Protein AF-A0A958ITU9-F1 (afdb_monomer_lite)

Sequence (178 aa):
MSDPKQWSLTELLRHMVQRTPLQLHQQAWGEFLDRYRALIETAISRRCHAWNSRALNLQRRDVVDDVFSSVMAGLVDGDFSALKSFRGSSEGEFRSWLNVVAKRAAGRFLRGRSFERYIGGDDEGGQSDLPDYLLKDYLSDLDEHTQTELYEHIVEVVRREKGGRRGNAERDLHIFLL

Radius of gyration: 21.05 Å; chains: 1; bounding box: 66×36×52 Å

Foldseek 3Di:
DDDPPQDAPVVLLCQCQDPDPPVSNVVSVVNVCVPCVVLLLVLLLVLLVLVPDPVCVVCVVVLSVVLSVVLVCVCPPPSSVVSVPDDDDDPVSVSVSSSLSSSVSSLVSVVVVVVCVVVVDPPPDDDPPPDPSNVLVVLVSDDPVVNVVVLVVVVVVCCVVPPPPPDCPNVVSVVSND

Structure (mmCIF, N/CA/C/O backbone):
data_AF-A0A958ITU9-F1
#
_entry.id   AF-A0A958ITU9-F1
#
loop_
_atom_site.group_PDB
_atom_site.id
_atom_site.type_symbol
_atom_site.label_atom_id
_atom_site.label_alt_id
_atom_site.label_comp_id
_atom_site.label_asym_id
_atom_site.label_entity_id
_atom_site.label_seq_id
_atom_site.pdbx_PDB_ins_code
_atom_site.Cartn_x
_atom_site.Cartn_y
_atom_site.Cartn_z
_atom_site.occupancy
_atom_site.B_iso_or_equiv
_atom_site.auth_seq_id
_atom_site.auth_comp_id
_atom_site.auth_asym_id
_atom_site.auth_atom_id
_atom_site.pdbx_PDB_model_num
ATOM 1 N N . MET A 1 1 ? -25.991 15.944 12.693 1.00 37.09 1 MET A N 1
ATOM 2 C CA . MET A 1 1 ? -24.997 15.175 11.918 1.00 37.09 1 MET A CA 1
ATOM 3 C C . MET A 1 1 ? -23.934 14.755 12.915 1.00 37.09 1 MET A C 1
ATOM 5 O O . MET A 1 1 ? -23.235 15.631 13.398 1.00 37.09 1 MET A O 1
ATOM 9 N N . SER A 1 2 ? -23.930 13.496 13.363 1.00 37.12 2 SER A N 1
ATOM 10 C CA . SER A 1 2 ? -22.887 13.006 14.278 1.00 37.12 2 SER A CA 1
ATOM 11 C C . SER A 1 2 ? -21.563 12.965 13.532 1.00 37.12 2 SER A C 1
ATOM 13 O O . SER A 1 2 ? -21.522 12.409 12.435 1.00 37.12 2 SER A O 1
ATOM 15 N N . ASP A 1 3 ? -20.514 13.535 14.120 1.00 44.06 3 ASP A N 1
ATOM 16 C CA . ASP A 1 3 ? -19.145 13.340 13.650 1.00 44.06 3 ASP A CA 1
ATOM 17 C C . ASP A 1 3 ? -18.879 11.837 13.463 1.00 44.06 3 ASP A C 1
ATOM 19 O O . ASP A 1 3 ? -19.237 11.045 14.348 1.00 44.06 3 ASP A O 1
ATOM 23 N N . PRO A 1 4 ? -18.309 11.404 12.322 1.00 55.81 4 PRO A N 1
ATOM 24 C CA . PRO A 1 4 ? -17.989 10.001 12.128 1.00 55.81 4 PRO A CA 1
ATOM 25 C C . PRO A 1 4 ? -16.989 9.589 13.208 1.00 55.81 4 PRO A C 1
ATOM 27 O O . PRO A 1 4 ? -15.932 10.195 13.373 1.00 55.81 4 PRO A O 1
ATOM 30 N N . LYS A 1 5 ? -17.369 8.578 13.993 1.00 64.62 5 LYS A N 1
ATOM 31 C CA . LYS A 1 5 ? -16.556 8.009 15.067 1.00 64.62 5 LYS A CA 1
ATOM 32 C C . LYS A 1 5 ? -15.214 7.561 14.482 1.00 64.62 5 LYS A C 1
ATOM 34 O O . LYS A 1 5 ? -15.160 6.523 13.839 1.00 64.62 5 LYS A O 1
ATOM 39 N N . GLN A 1 6 ? -14.160 8.337 14.722 1.00 83.62 6 GLN A N 1
ATOM 40 C CA . GLN A 1 6 ? -12.821 8.036 14.234 1.00 83.62 6 GLN A CA 1
ATOM 41 C C . GLN A 1 6 ? -12.217 6.902 15.081 1.00 83.62 6 GLN A C 1
ATOM 43 O O . GLN A 1 6 ? -11.923 7.101 16.260 1.00 83.62 6 GLN A O 1
ATOM 48 N N . TRP A 1 7 ? -12.072 5.697 14.525 1.00 91.12 7 TRP A N 1
ATOM 49 C CA . TRP A 1 7 ? -11.556 4.537 15.268 1.00 91.12 7 TRP A CA 1
ATOM 50 C C . TRP A 1 7 ? -10.063 4.659 15.590 1.00 91.12 7 TRP A C 1
ATOM 52 O O . TRP A 1 7 ? -9.275 5.196 14.814 1.00 91.12 7 TRP A O 1
ATOM 62 N N . SER A 1 8 ? -9.604 4.131 16.723 1.00 93.81 8 SER A N 1
ATOM 63 C CA . SER A 1 8 ? -8.155 3.947 16.892 1.00 93.81 8 SER A CA 1
ATOM 64 C C . SER A 1 8 ? -7.619 2.986 15.819 1.00 93.81 8 SER A C 1
ATOM 66 O O . SER A 1 8 ? -8.365 2.143 15.321 1.00 93.81 8 SER A O 1
ATOM 68 N N . LEU A 1 9 ? -6.328 3.066 15.471 1.00 92.88 9 LEU A N 1
ATOM 69 C CA . LEU A 1 9 ? -5.720 2.148 14.494 1.00 92.88 9 LEU A CA 1
ATOM 70 C C . LEU A 1 9 ? -6.009 0.679 14.845 1.00 92.88 9 LEU A C 1
ATOM 72 O O . LEU A 1 9 ? -6.397 -0.110 13.989 1.00 92.88 9 LEU A O 1
ATOM 76 N N . THR A 1 10 ? -5.873 0.319 16.121 1.00 92.62 10 THR A N 1
ATOM 77 C CA . THR A 1 10 ? -6.136 -1.039 16.607 1.00 92.62 10 THR A CA 1
ATOM 78 C C . THR A 1 10 ? -7.589 -1.461 16.392 1.00 92.62 10 THR A C 1
ATOM 80 O O . THR A 1 10 ? -7.843 -2.599 16.006 1.00 92.62 10 THR A O 1
ATOM 83 N N . GLU A 1 11 ? -8.553 -0.572 16.641 1.00 93.12 11 GLU A N 1
ATOM 84 C CA . GLU A 1 11 ? -9.974 -0.844 16.391 1.00 93.12 11 GLU A CA 1
ATOM 85 C C . GLU A 1 11 ? -10.267 -0.958 14.896 1.00 93.12 11 GLU A C 1
ATOM 87 O O . GLU A 1 11 ? -10.933 -1.905 14.483 1.00 93.12 11 GLU A O 1
ATOM 92 N N . LEU A 1 12 ? -9.713 -0.051 14.089 1.00 94.19 12 LEU A N 1
ATOM 93 C CA . LEU A 1 12 ? -9.847 -0.060 12.637 1.00 94.19 12 LEU A CA 1
ATOM 94 C C . LEU A 1 12 ? -9.354 -1.389 12.052 1.00 94.19 12 LEU A C 1
ATOM 96 O O . LEU A 1 12 ? -10.119 -2.102 11.404 1.00 94.19 12 LEU A O 1
ATOM 100 N N . LEU A 1 13 ? -8.114 -1.779 12.364 1.00 93.38 13 LEU A N 1
ATOM 101 C CA . LEU A 1 13 ? -7.535 -3.043 11.903 1.00 93.38 13 LEU A CA 1
ATOM 102 C C . LEU A 1 13 ? -8.332 -4.252 12.405 1.00 93.38 13 LEU A C 1
ATOM 104 O O . LEU A 1 13 ? -8.539 -5.210 11.661 1.00 93.38 13 LEU A O 1
ATOM 108 N N . ARG A 1 14 ? -8.837 -4.209 13.644 1.00 92.94 14 ARG A N 1
ATOM 109 C CA . ARG A 1 14 ? -9.693 -5.270 14.186 1.00 92.94 14 ARG A CA 1
ATOM 110 C C . ARG A 1 14 ? -10.974 -5.430 13.366 1.00 92.94 14 ARG A C 1
ATOM 112 O O . ARG A 1 14 ? -11.317 -6.556 13.015 1.00 92.94 14 ARG A O 1
ATOM 119 N N . HIS A 1 15 ? -11.662 -4.334 13.050 1.00 93.81 15 HIS A N 1
ATOM 120 C CA . HIS A 1 15 ? -12.903 -4.358 12.272 1.00 93.81 15 HIS A CA 1
ATOM 121 C C . HIS A 1 15 ? -12.684 -4.769 10.808 1.00 93.81 15 HIS A C 1
ATOM 123 O O . HIS A 1 15 ? -13.543 -5.435 10.227 1.00 93.81 15 HIS A O 1
ATOM 129 N N . MET A 1 16 ? -11.520 -4.453 10.235 1.00 93.00 16 MET A N 1
ATOM 130 C CA . MET A 1 16 ? -11.139 -4.907 8.894 1.00 93.00 16 MET A CA 1
ATOM 131 C C . MET A 1 16 ? -10.845 -6.410 8.838 1.00 93.00 16 MET A C 1
ATOM 133 O O . MET A 1 16 ? -11.177 -7.053 7.853 1.00 93.00 16 MET A O 1
ATOM 137 N N . VAL A 1 17 ? -10.214 -6.977 9.868 1.00 91.69 17 VAL A N 1
ATOM 138 C CA . VAL A 1 17 ? -9.626 -8.326 9.791 1.00 91.69 17 VAL A CA 1
ATOM 139 C C . VAL A 1 17 ? -10.484 -9.406 10.458 1.00 91.69 17 VAL A C 1
ATOM 141 O O . VAL A 1 17 ? -10.440 -10.572 10.067 1.00 91.69 17 VAL A O 1
ATOM 144 N N . GLN A 1 18 ? -11.238 -9.064 11.502 1.00 89.69 18 GLN A N 1
ATOM 145 C CA . GLN A 1 18 ? -12.056 -10.036 12.228 1.00 89.69 18 GLN A CA 1
ATOM 146 C C . GLN A 1 18 ? -13.422 -10.233 11.570 1.00 89.69 18 GLN A C 1
ATOM 148 O O . GLN A 1 18 ? -13.948 -9.347 10.897 1.00 89.69 18 GLN A O 1
ATOM 153 N N . ARG A 1 19 ? -14.045 -11.387 11.848 1.00 81.19 19 ARG A N 1
ATOM 154 C CA . ARG A 1 19 ? -15.449 -11.650 11.511 1.00 81.19 19 ARG A CA 1
ATOM 155 C C . ARG A 1 19 ? -16.351 -10.679 12.275 1.00 81.19 19 ARG A C 1
ATOM 157 O O . ARG A 1 19 ? -16.740 -10.937 13.410 1.00 81.19 19 ARG A O 1
ATOM 164 N N . THR A 1 20 ? -16.657 -9.555 11.646 1.00 85.19 20 THR A N 1
ATOM 165 C CA . THR A 1 20 ? -17.574 -8.530 12.142 1.00 85.19 20 THR A CA 1
ATOM 166 C C . THR A 1 20 ? -18.821 -8.473 11.257 1.00 85.19 20 THR A C 1
ATOM 168 O O . THR A 1 20 ? -18.799 -8.979 10.131 1.00 85.19 20 THR A O 1
ATOM 171 N N . PRO A 1 21 ? -19.941 -7.905 11.743 1.00 90.69 21 PRO A N 1
ATOM 172 C CA . PRO A 1 21 ? -21.104 -7.644 10.902 1.00 90.69 21 PRO A CA 1
ATOM 173 C C . PRO A 1 21 ? -20.709 -6.874 9.636 1.00 90.69 21 PRO A C 1
ATOM 175 O O . PRO A 1 21 ? -19.921 -5.932 9.710 1.00 90.69 21 PRO A O 1
ATOM 178 N N . LEU A 1 22 ? -21.292 -7.234 8.488 1.00 87.88 22 LEU A N 1
ATOM 179 C CA . LEU A 1 22 ? -20.919 -6.681 7.178 1.00 87.88 22 LEU A CA 1
ATOM 180 C C . LEU A 1 22 ? -20.914 -5.142 7.145 1.00 87.88 22 LEU A C 1
ATOM 182 O O . LEU A 1 22 ? -20.028 -4.545 6.545 1.00 87.88 22 LEU A O 1
ATOM 186 N N . GLN A 1 23 ? -21.865 -4.502 7.828 1.00 88.69 23 GLN A N 1
ATOM 187 C CA . GLN A 1 23 ? -21.941 -3.041 7.924 1.00 88.69 23 GLN A CA 1
ATOM 188 C C . GLN A 1 23 ? -20.714 -2.429 8.612 1.00 88.69 23 GLN A C 1
ATOM 190 O O . GLN A 1 23 ? -20.170 -1.446 8.120 1.00 88.69 23 GLN A O 1
ATOM 195 N N . LEU A 1 24 ? -20.247 -3.023 9.715 1.00 88.88 24 LEU A N 1
ATOM 196 C CA . LEU A 1 24 ? -19.050 -2.558 10.424 1.00 88.88 24 LEU A CA 1
ATOM 197 C C . LEU A 1 24 ? -17.793 -2.790 9.590 1.00 88.88 24 LEU A C 1
ATOM 199 O O . LEU A 1 24 ? -16.923 -1.928 9.540 1.00 88.88 24 LEU A O 1
ATOM 203 N N . HIS A 1 25 ? -17.724 -3.922 8.893 1.00 90.00 25 HIS A N 1
ATOM 204 C CA . HIS A 1 25 ? -16.623 -4.213 7.985 1.00 90.00 25 HIS 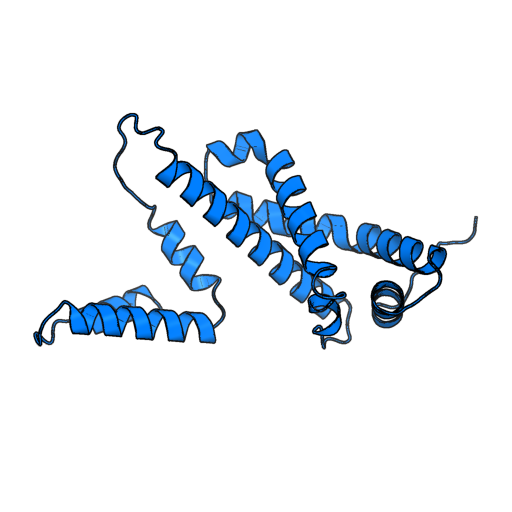A CA 1
ATOM 205 C C . HIS A 1 25 ? -16.548 -3.190 6.838 1.00 90.00 25 HIS A C 1
ATOM 207 O O . HIS A 1 25 ? -15.481 -2.653 6.555 1.00 90.00 25 HIS A O 1
ATOM 213 N N . GLN A 1 26 ? -17.682 -2.852 6.216 1.00 90.62 26 GLN A N 1
ATOM 214 C CA . GLN A 1 26 ? -17.749 -1.825 5.170 1.00 90.62 26 GLN A CA 1
ATOM 215 C C . GLN A 1 26 ? -17.369 -0.436 5.692 1.00 90.62 26 GLN A C 1
ATOM 217 O O . GLN A 1 26 ? -16.619 0.276 5.029 1.00 90.62 26 GLN A O 1
ATOM 222 N N . GLN A 1 27 ? -17.838 -0.066 6.887 1.00 93.25 27 GLN A N 1
ATOM 223 C CA . GLN A 1 27 ? -17.444 1.185 7.541 1.00 93.25 27 GLN A CA 1
ATOM 224 C C . GLN A 1 27 ? -15.933 1.232 7.807 1.00 93.25 27 GLN A C 1
ATOM 226 O O . GLN A 1 27 ? -15.313 2.258 7.547 1.00 93.25 27 GLN A O 1
ATOM 231 N N . ALA A 1 28 ? -15.330 0.110 8.217 1.00 94.12 28 ALA A N 1
ATOM 232 C CA . ALA A 1 28 ? -13.885 -0.008 8.419 1.00 94.12 28 ALA A CA 1
ATOM 233 C C . ALA A 1 28 ? -13.089 0.268 7.158 1.00 94.12 28 ALA A C 1
ATOM 235 O O . ALA A 1 28 ? -12.146 1.053 7.167 1.00 94.12 28 ALA A O 1
ATOM 236 N N . TRP A 1 29 ? -13.479 -0.367 6.058 1.00 94.81 29 TRP A N 1
ATOM 237 C CA . TRP A 1 29 ? -12.812 -0.154 4.784 1.00 94.81 29 TRP A CA 1
ATOM 238 C C . TRP A 1 29 ? -13.038 1.257 4.244 1.00 94.81 29 TRP A C 1
ATOM 240 O O . TRP A 1 29 ? -12.111 1.825 3.673 1.00 94.81 29 TRP A O 1
ATOM 250 N N . GLY A 1 30 ? -14.218 1.842 4.469 1.00 94.81 30 GLY A N 1
ATOM 251 C CA . GLY A 1 30 ? -14.485 3.247 4.158 1.00 94.81 30 GLY A CA 1
ATOM 252 C C . GLY A 1 30 ? -13.527 4.179 4.897 1.00 94.81 30 GLY A C 1
ATOM 253 O O . GLY A 1 30 ? -12.796 4.938 4.271 1.00 94.81 30 GLY A O 1
ATOM 254 N N . GLU A 1 31 ? -13.434 4.034 6.217 1.00 95.19 31 GLU A N 1
ATOM 255 C CA . GLU A 1 31 ? -12.541 4.845 7.042 1.00 95.19 31 GLU A CA 1
ATOM 256 C C . GLU A 1 31 ? -11.055 4.622 6.711 1.00 95.19 31 GLU A C 1
ATOM 258 O O . GLU A 1 31 ? -10.271 5.572 6.669 1.00 95.19 31 GLU A O 1
ATOM 263 N N . PHE A 1 32 ? -10.648 3.383 6.428 1.00 95.94 32 PHE A N 1
ATOM 264 C CA . PHE A 1 32 ? -9.300 3.080 5.948 1.00 95.94 32 PHE A CA 1
ATOM 265 C C . PHE A 1 32 ? -8.991 3.826 4.642 1.00 95.94 32 PHE A C 1
ATOM 267 O O . PHE A 1 32 ? -7.935 4.454 4.516 1.00 95.94 32 PHE A O 1
ATOM 274 N N . LEU A 1 33 ? -9.906 3.783 3.672 1.00 96.38 33 LEU A N 1
ATOM 275 C CA . LEU A 1 33 ? -9.733 4.477 2.400 1.00 96.38 33 LEU A CA 1
ATOM 276 C C . LEU A 1 33 ? -9.677 5.993 2.605 1.00 96.38 33 LEU A C 1
ATOM 278 O O . LEU A 1 33 ? -8.775 6.628 2.063 1.00 96.38 33 LEU A O 1
ATOM 282 N N . ASP A 1 34 ? -10.543 6.559 3.441 1.00 94.81 34 ASP A N 1
ATOM 283 C CA . ASP A 1 34 ? -10.534 7.992 3.752 1.00 94.81 34 ASP A CA 1
ATOM 284 C C . ASP A 1 34 ? -9.200 8.438 4.376 1.00 94.81 34 ASP A C 1
ATOM 286 O O . ASP A 1 34 ? -8.666 9.498 4.042 1.00 94.81 34 ASP A O 1
ATOM 290 N N . ARG A 1 35 ? -8.606 7.608 5.245 1.00 94.75 35 ARG A N 1
ATOM 291 C CA . ARG A 1 35 ? -7.336 7.918 5.924 1.00 94.75 35 ARG A CA 1
ATOM 292 C C . ARG A 1 35 ? -6.098 7.738 5.057 1.00 94.75 35 ARG A C 1
ATOM 294 O O . ARG A 1 35 ? -5.138 8.506 5.192 1.00 94.75 35 ARG A O 1
ATOM 301 N N . TYR A 1 36 ? -6.064 6.688 4.238 1.00 96.25 36 TYR A N 1
ATOM 302 C CA . TYR A 1 36 ? -4.814 6.211 3.643 1.00 96.25 36 TYR A CA 1
ATOM 303 C C . TYR A 1 36 ? -4.804 6.165 2.119 1.00 96.25 36 TYR A C 1
ATOM 305 O O . TYR A 1 36 ? -3.724 5.988 1.555 1.00 96.25 36 TYR A O 1
ATOM 313 N N . ARG A 1 37 ? -5.930 6.395 1.429 1.00 96.44 37 ARG A N 1
ATOM 314 C CA . ARG A 1 37 ? -5.962 6.429 -0.044 1.00 96.44 37 ARG A CA 1
ATOM 315 C C . ARG A 1 37 ? -4.904 7.368 -0.613 1.00 96.44 37 ARG A C 1
ATOM 317 O O . ARG A 1 37 ? -4.033 6.929 -1.358 1.00 96.44 37 ARG A O 1
ATOM 324 N N . ALA A 1 38 ? -4.924 8.632 -0.190 1.00 94.69 38 ALA A N 1
ATOM 325 C CA . ALA A 1 38 ? -3.993 9.641 -0.688 1.00 94.69 38 ALA A CA 1
ATOM 326 C C . ALA A 1 38 ? -2.525 9.283 -0.388 1.00 94.69 38 ALA A C 1
ATOM 328 O O . ALA A 1 38 ? -1.636 9.582 -1.185 1.00 94.69 38 ALA A O 1
ATOM 329 N N . LEU A 1 39 ? -2.257 8.613 0.742 1.00 92.12 39 LEU A N 1
ATOM 330 C CA . LEU A 1 39 ? -0.920 8.127 1.093 1.00 92.12 39 LEU A CA 1
ATOM 331 C C . LEU A 1 39 ? -0.450 7.042 0.114 1.00 92.12 39 LEU A C 1
ATOM 333 O O . LEU A 1 39 ? 0.669 7.135 -0.391 1.00 92.12 39 LEU A O 1
ATOM 337 N N . ILE A 1 40 ? -1.296 6.044 -0.154 1.00 95.31 40 ILE A N 1
ATOM 338 C CA . ILE A 1 40 ? -1.000 4.944 -1.079 1.00 95.31 40 ILE A CA 1
ATOM 339 C C . ILE A 1 40 ? -0.799 5.498 -2.495 1.00 95.31 40 ILE A C 1
ATOM 341 O O . ILE A 1 40 ? 0.241 5.254 -3.103 1.00 95.31 40 ILE A O 1
ATOM 345 N N . GLU A 1 41 ? -1.738 6.305 -2.996 1.00 94.25 41 GLU A N 1
ATOM 346 C CA . GLU A 1 41 ? -1.669 6.914 -4.332 1.00 94.25 41 GLU A CA 1
ATOM 347 C C . GLU A 1 41 ? -0.415 7.784 -4.495 1.00 94.25 41 GLU A C 1
ATOM 349 O O . GLU A 1 41 ? 0.273 7.712 -5.518 1.00 94.25 41 GLU A O 1
ATOM 354 N N . THR A 1 42 ? -0.053 8.558 -3.466 1.00 90.38 42 THR A N 1
ATOM 355 C CA . THR A 1 42 ? 1.176 9.366 -3.468 1.00 90.38 42 THR A CA 1
ATOM 356 C C . THR A 1 42 ? 2.427 8.488 -3.473 1.00 90.3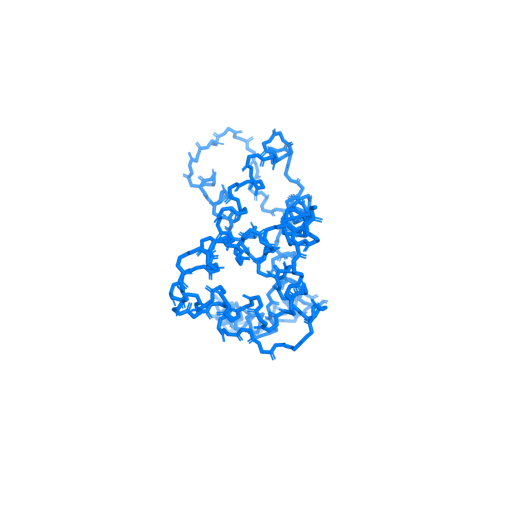8 42 THR A C 1
ATOM 358 O O . THR A 1 42 ? 3.380 8.788 -4.194 1.00 90.38 42 THR A O 1
ATOM 361 N N . ALA A 1 43 ? 2.454 7.4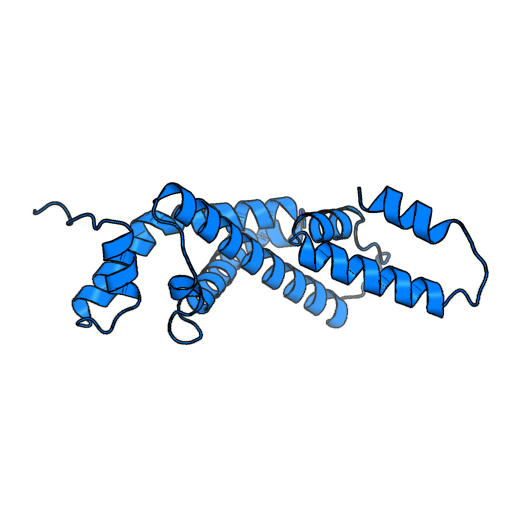10 -2.686 1.00 86.31 43 ALA A N 1
ATOM 362 C CA . ALA A 1 43 ? 3.580 6.479 -2.643 1.00 86.31 43 ALA A CA 1
ATOM 363 C C . ALA A 1 43 ? 3.808 5.802 -4.003 1.00 86.31 43 ALA A C 1
ATOM 365 O O . ALA A 1 43 ? 4.939 5.782 -4.496 1.00 86.31 43 ALA A O 1
ATOM 366 N N . ILE A 1 44 ? 2.729 5.329 -4.634 1.00 88.81 44 ILE A N 1
ATOM 367 C CA . ILE A 1 44 ? 2.752 4.744 -5.979 1.00 88.81 44 ILE A CA 1
ATOM 368 C C . ILE A 1 44 ? 3.229 5.788 -6.990 1.00 88.81 44 ILE A C 1
ATOM 370 O O . ILE A 1 44 ? 4.206 5.555 -7.697 1.00 88.81 44 ILE A O 1
ATOM 374 N N . SER A 1 45 ? 2.606 6.970 -7.004 1.00 86.62 45 SER A N 1
ATOM 375 C CA . SER A 1 45 ? 2.937 8.050 -7.941 1.00 86.62 45 SER A CA 1
ATOM 376 C C . SER A 1 45 ? 4.405 8.462 -7.856 1.00 86.62 45 SER A C 1
ATOM 378 O O . SER A 1 45 ? 5.060 8.634 -8.884 1.00 86.62 45 SER A O 1
ATOM 380 N N . ARG A 1 46 ? 4.951 8.582 -6.638 1.00 82.00 46 ARG A N 1
ATOM 381 C CA . ARG A 1 46 ? 6.375 8.874 -6.422 1.00 82.00 46 ARG A CA 1
ATOM 382 C C . ARG A 1 46 ? 7.267 7.764 -6.970 1.00 82.00 46 ARG A C 1
ATOM 384 O O . ARG A 1 46 ? 8.276 8.075 -7.598 1.00 82.00 46 ARG A O 1
ATOM 391 N N . ARG A 1 47 ? 6.905 6.489 -6.781 1.00 77.75 47 ARG A N 1
ATOM 392 C CA . ARG A 1 47 ? 7.696 5.372 -7.320 1.00 77.75 47 ARG A CA 1
ATOM 393 C C . ARG A 1 47 ? 7.642 5.322 -8.847 1.00 77.75 47 ARG A C 1
ATOM 395 O O . ARG A 1 47 ? 8.684 5.169 -9.474 1.00 77.75 47 ARG A O 1
ATOM 402 N N . CYS A 1 48 ? 6.471 5.534 -9.444 1.00 74.56 48 CYS A N 1
ATOM 403 C CA . CYS A 1 48 ? 6.321 5.639 -10.896 1.00 74.56 48 CYS A CA 1
ATOM 404 C C . CYS A 1 48 ? 7.129 6.809 -11.476 1.00 74.56 48 CYS A C 1
ATOM 406 O O . CYS A 1 48 ? 7.730 6.663 -12.537 1.00 74.56 48 CYS A O 1
ATOM 408 N N . HIS A 1 49 ? 7.179 7.948 -10.776 1.00 69.81 49 HIS A N 1
ATOM 409 C CA . HIS A 1 49 ? 7.998 9.092 -11.179 1.00 69.81 49 HIS A CA 1
ATOM 410 C C . HIS A 1 49 ? 9.498 8.770 -11.143 1.00 69.81 49 HIS A C 1
ATOM 412 O O . HIS A 1 49 ? 10.215 9.110 -12.080 1.00 69.81 49 HIS A O 1
ATOM 418 N N . ALA A 1 50 ? 9.973 8.097 -10.090 1.00 67.31 50 ALA A N 1
ATOM 419 C CA . ALA A 1 50 ? 11.376 7.690 -9.972 1.00 67.31 50 ALA A CA 1
ATOM 420 C C . ALA A 1 50 ? 11.821 6.763 -11.119 1.00 67.31 50 ALA A C 1
ATOM 422 O O . ALA A 1 50 ? 12.949 6.859 -11.582 1.00 67.31 50 ALA A O 1
ATOM 423 N N . TRP A 1 51 ? 10.912 5.937 -11.648 1.00 64.94 51 TRP A N 1
ATOM 424 C CA . TRP A 1 51 ? 11.187 5.027 -12.767 1.00 64.94 51 TRP A CA 1
ATOM 425 C C . TRP A 1 51 ? 11.422 5.736 -14.121 1.00 64.94 51 TRP A C 1
ATOM 427 O O . TRP A 1 51 ? 11.770 5.083 -15.099 1.00 64.94 51 TRP A O 1
ATOM 437 N N . ASN A 1 52 ? 11.202 7.057 -14.199 1.00 56.06 52 ASN A N 1
ATOM 438 C CA . ASN A 1 52 ? 11.569 7.960 -15.301 1.00 56.06 52 ASN A CA 1
ATOM 439 C C . ASN A 1 52 ? 11.330 7.445 -16.742 1.00 56.06 52 ASN A C 1
ATOM 441 O O . ASN A 1 52 ? 12.084 7.763 -17.661 1.00 56.06 52 ASN A O 1
ATOM 445 N N . SER A 1 53 ? 10.262 6.673 -16.985 1.00 57.22 53 SER A N 1
ATOM 446 C CA . SER A 1 53 ? 9.904 6.274 -18.351 1.00 57.22 53 SER A CA 1
ATOM 447 C C . SER A 1 53 ? 8.923 7.276 -18.961 1.00 57.22 53 SER A C 1
ATOM 449 O O . SER A 1 53 ? 7.850 7.546 -18.412 1.00 57.22 53 SER A O 1
ATOM 451 N N . ARG A 1 54 ? 9.265 7.806 -20.140 1.00 51.91 54 ARG A N 1
ATOM 452 C CA . ARG A 1 54 ? 8.429 8.760 -20.886 1.00 51.91 54 ARG A CA 1
ATOM 453 C C . ARG A 1 54 ? 7.030 8.201 -21.195 1.00 51.91 54 ARG A C 1
ATOM 455 O O . ARG A 1 54 ? 6.060 8.950 -21.157 1.00 51.91 54 ARG A O 1
ATOM 462 N N . ALA A 1 55 ? 6.920 6.889 -21.411 1.00 53.44 55 ALA A N 1
ATOM 463 C CA . ALA A 1 55 ? 5.659 6.190 -21.668 1.00 53.44 55 ALA A CA 1
ATOM 464 C C . ALA A 1 55 ? 4.733 6.125 -20.434 1.00 53.44 55 ALA A C 1
ATOM 466 O O . ALA A 1 55 ? 3.524 6.301 -20.560 1.00 53.44 55 ALA A O 1
ATOM 467 N N . LEU A 1 56 ? 5.284 5.943 -19.227 1.00 58.62 56 LEU A N 1
ATOM 468 C CA . LEU A 1 56 ? 4.499 5.915 -17.979 1.00 58.62 56 LEU A CA 1
ATOM 469 C C . LEU A 1 56 ? 3.906 7.282 -17.620 1.00 58.62 56 LEU A C 1
ATOM 471 O O . LEU A 1 56 ? 2.920 7.349 -16.893 1.00 58.62 56 LEU A O 1
ATOM 475 N N . ASN A 1 57 ? 4.477 8.373 -18.131 1.00 59.66 57 ASN A N 1
ATOM 476 C CA . ASN A 1 57 ? 3.964 9.714 -17.863 1.00 59.66 57 ASN A CA 1
ATOM 477 C C . ASN A 1 57 ? 2.623 9.995 -18.554 1.00 59.66 57 ASN A C 1
ATOM 479 O O . ASN A 1 57 ? 1.830 10.755 -18.008 1.00 59.66 57 ASN A O 1
ATOM 483 N N . LEU A 1 58 ? 2.353 9.362 -19.700 1.00 58.97 58 LEU A N 1
ATOM 484 C CA . LEU A 1 58 ? 1.111 9.539 -20.467 1.00 58.97 58 LEU A CA 1
ATOM 485 C C . LEU A 1 58 ? -0.067 8.744 -19.883 1.00 58.97 58 LEU A C 1
ATOM 487 O O . LEU A 1 58 ? -1.198 9.207 -19.944 1.00 58.97 58 LEU A O 1
ATOM 491 N N . GLN A 1 59 ? 0.202 7.586 -19.271 1.00 67.75 59 GLN A N 1
ATOM 492 C CA . GLN A 1 59 ? -0.805 6.699 -18.659 1.00 67.75 59 GLN A CA 1
ATOM 493 C C . GLN A 1 59 ? -0.722 6.684 -17.127 1.00 67.75 59 GLN A C 1
ATOM 495 O O . GLN A 1 59 ? -1.076 5.704 -16.475 1.00 67.75 59 GLN A O 1
ATOM 500 N N . ARG A 1 60 ? -0.185 7.751 -16.525 1.00 71.38 60 ARG A N 1
ATOM 501 C CA . ARG A 1 60 ? 0.194 7.742 -15.105 1.00 71.38 60 ARG A CA 1
ATOM 502 C C . ARG A 1 60 ? -0.991 7.461 -14.183 1.00 71.38 60 ARG A C 1
ATOM 504 O O . ARG A 1 60 ? -0.823 6.754 -13.199 1.00 71.38 60 ARG A O 1
ATOM 511 N N . ARG A 1 61 ? -2.163 8.019 -14.492 1.00 82.50 61 ARG A N 1
ATOM 512 C CA . ARG A 1 61 ? -3.368 7.838 -13.677 1.00 82.50 61 ARG A CA 1
ATOM 513 C C . ARG A 1 61 ? -3.842 6.387 -13.701 1.00 82.50 61 ARG A C 1
ATOM 515 O O . ARG A 1 61 ? -3.984 5.803 -12.638 1.00 82.50 61 ARG A O 1
ATOM 522 N N . ASP A 1 62 ? -3.962 5.809 -14.891 1.00 84.81 62 ASP A N 1
ATOM 523 C CA . ASP A 1 62 ? -4.401 4.421 -15.068 1.00 84.81 62 ASP A CA 1
ATOM 524 C C . ASP A 1 62 ? -3.445 3.453 -14.355 1.00 84.81 62 ASP A C 1
ATOM 526 O O . ASP A 1 62 ? -3.871 2.580 -13.611 1.00 84.81 62 ASP A O 1
ATOM 530 N N . VAL A 1 63 ? -2.131 3.689 -14.467 1.00 85.00 63 VAL A N 1
ATOM 531 C CA . VAL A 1 63 ? -1.113 2.914 -13.735 1.00 85.00 63 VAL A CA 1
ATOM 532 C C . VAL A 1 63 ? -1.282 3.026 -12.224 1.00 85.00 63 VAL A C 1
ATOM 534 O O . VAL A 1 63 ? -1.130 2.034 -11.514 1.00 85.00 63 VAL A O 1
ATOM 537 N N . VAL A 1 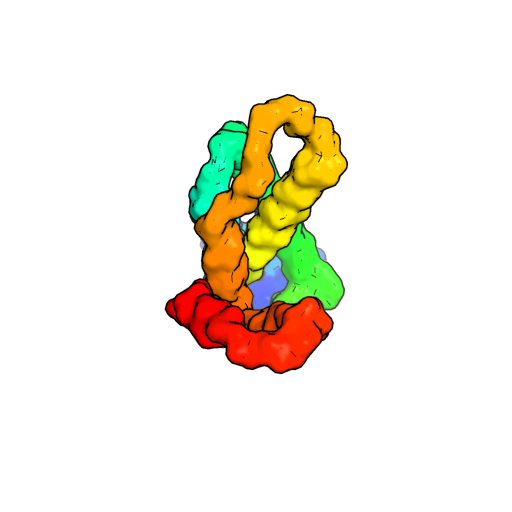64 ? -1.536 4.229 -11.708 1.00 88.44 64 VAL A N 1
ATOM 538 C CA . VAL A 1 64 ? -1.723 4.428 -10.267 1.00 88.44 64 VAL A CA 1
ATOM 539 C C . VAL A 1 64 ? -2.970 3.689 -9.789 1.00 88.44 64 VAL A C 1
ATOM 541 O O . VAL A 1 64 ? -2.888 3.019 -8.762 1.00 88.44 64 VAL A O 1
ATOM 544 N N . ASP A 1 65 ? -4.068 3.748 -10.539 1.00 90.75 65 ASP A N 1
ATOM 545 C CA . ASP A 1 65 ? -5.324 3.068 -10.210 1.00 90.75 65 ASP A CA 1
ATOM 546 C C . ASP A 1 65 ? -5.180 1.530 -10.270 1.00 90.75 65 ASP A C 1
ATOM 548 O O . ASP A 1 65 ? -5.639 0.824 -9.362 1.00 90.75 65 ASP A O 1
ATOM 552 N N . ASP A 1 66 ? -4.459 1.001 -11.264 1.00 90.00 66 ASP A N 1
ATOM 553 C CA . ASP A 1 66 ? -4.153 -0.432 -11.392 1.00 90.00 66 ASP A CA 1
ATOM 554 C C . ASP A 1 66 ? -3.289 -0.932 -10.225 1.00 90.00 66 ASP A C 1
ATOM 556 O O . ASP A 1 66 ? -3.585 -1.944 -9.578 1.00 90.00 66 ASP A O 1
ATOM 560 N N . VAL A 1 67 ? -2.219 -0.198 -9.905 1.00 91.25 67 VAL A N 1
ATOM 561 C CA . VAL A 1 67 ? -1.340 -0.543 -8.783 1.00 91.25 67 VAL A CA 1
ATOM 562 C C . VAL A 1 67 ? -2.079 -0.398 -7.458 1.00 91.25 67 VAL A C 1
ATOM 564 O O . VAL A 1 67 ? -1.916 -1.250 -6.587 1.00 91.25 67 VAL A O 1
ATOM 567 N N . PHE A 1 68 ? -2.906 0.636 -7.289 1.00 95.25 68 PHE A N 1
ATOM 568 C CA . PHE A 1 68 ? -3.733 0.810 -6.097 1.00 95.25 68 PHE A CA 1
ATOM 569 C C . PHE A 1 68 ? -4.647 -0.402 -5.902 1.00 95.25 68 PHE A C 1
ATOM 571 O O . PHE A 1 68 ? -4.695 -0.970 -4.813 1.00 95.25 68 PHE A O 1
ATOM 578 N N . SER A 1 69 ? -5.295 -0.861 -6.973 1.00 94.25 69 SER A N 1
ATOM 579 C CA . SER A 1 69 ? -6.120 -2.071 -6.955 1.00 94.25 69 SER A CA 1
ATOM 580 C C . SER A 1 69 ? -5.307 -3.309 -6.558 1.00 94.25 69 SER A C 1
ATOM 582 O O . SER A 1 69 ? -5.758 -4.102 -5.733 1.00 94.25 69 SER A O 1
ATOM 584 N N . SER A 1 70 ? -4.070 -3.439 -7.052 1.00 92.69 70 SER A N 1
ATOM 585 C CA . SER A 1 70 ? -3.146 -4.513 -6.654 1.00 92.69 70 SER A CA 1
ATOM 586 C C . SER A 1 70 ? -2.727 -4.434 -5.178 1.00 92.69 70 SER A C 1
ATOM 588 O O . SER A 1 70 ? -2.634 -5.463 -4.506 1.00 92.69 70 SER A O 1
ATOM 590 N N . VAL A 1 71 ? -2.514 -3.227 -4.640 1.00 95.00 71 VAL A N 1
ATOM 591 C CA . VAL A 1 71 ? -2.255 -3.012 -3.207 1.00 95.00 71 VAL A CA 1
ATOM 592 C C . VAL A 1 71 ? -3.452 -3.472 -2.384 1.00 95.00 71 VAL A C 1
ATOM 594 O O . VAL A 1 71 ? -3.277 -4.252 -1.452 1.00 95.00 71 VAL A O 1
ATOM 597 N N . MET A 1 72 ? -4.661 -3.038 -2.747 1.00 96.31 72 MET A N 1
ATOM 598 C CA . MET A 1 72 ? -5.887 -3.425 -2.046 1.00 96.31 72 MET A CA 1
ATOM 599 C C . MET A 1 72 ? -6.102 -4.939 -2.085 1.00 96.31 72 MET A C 1
ATOM 601 O O . MET A 1 72 ? -6.366 -5.536 -1.045 1.00 96.31 72 MET A O 1
ATOM 605 N N . ALA A 1 73 ? -5.910 -5.566 -3.250 1.00 93.12 73 ALA A N 1
ATOM 606 C CA . ALA A 1 73 ? -5.965 -7.017 -3.397 1.00 93.12 73 ALA A CA 1
ATOM 607 C C . ALA A 1 73 ? -4.953 -7.715 -2.472 1.00 93.12 73 ALA A C 1
ATOM 609 O O . ALA A 1 73 ? -5.320 -8.626 -1.739 1.00 93.12 73 ALA A O 1
ATOM 610 N N . GLY A 1 74 ? -3.706 -7.237 -2.423 1.00 92.69 74 GLY A N 1
ATOM 611 C CA . GLY A 1 74 ? -2.678 -7.788 -1.537 1.00 92.69 74 GLY A CA 1
ATOM 612 C C . GLY A 1 74 ? -2.966 -7.616 -0.040 1.00 92.69 74 GLY A C 1
ATOM 613 O O . GLY A 1 74 ? -2.499 -8.418 0.763 1.00 92.69 74 GLY A O 1
ATOM 614 N N . LEU A 1 75 ? -3.740 -6.599 0.357 1.00 93.62 75 LEU A N 1
ATOM 615 C CA . LEU A 1 75 ? -4.147 -6.414 1.755 1.00 93.62 75 LEU A CA 1
ATOM 616 C C . LEU A 1 75 ? -5.245 -7.392 2.186 1.00 93.62 75 LEU A C 1
ATOM 618 O O . LEU A 1 75 ? -5.308 -7.734 3.368 1.00 93.62 75 LEU A O 1
ATOM 622 N N . VAL A 1 76 ? -6.102 -7.825 1.257 1.00 93.00 76 VAL A N 1
ATOM 623 C CA . VAL A 1 76 ? -7.192 -8.777 1.535 1.00 93.00 76 VAL A CA 1
ATOM 624 C C . VAL A 1 76 ? -6.802 -10.232 1.276 1.00 93.00 76 VAL A C 1
ATOM 626 O O . VAL A 1 76 ? -7.426 -11.139 1.827 1.00 93.00 76 VAL A O 1
ATOM 629 N N . ASP A 1 77 ? -5.757 -10.457 0.481 1.00 91.38 77 ASP A N 1
ATOM 630 C CA . ASP A 1 77 ? -5.292 -11.787 0.104 1.00 91.38 77 ASP A CA 1
ATOM 631 C C . ASP A 1 77 ? -4.863 -12.648 1.308 1.00 91.38 77 ASP A C 1
ATOM 633 O O . ASP A 1 77 ? -4.388 -12.163 2.347 1.00 91.38 77 ASP A O 1
ATOM 637 N N . GLY A 1 78 ? -5.057 -13.961 1.172 1.00 88.19 78 GLY A N 1
ATOM 638 C CA . GLY A 1 78 ? -4.729 -14.933 2.214 1.00 88.19 78 GLY A CA 1
ATOM 639 C C . GLY A 1 78 ? -5.434 -14.666 3.550 1.00 88.19 78 GLY A C 1
ATOM 640 O O . GLY A 1 78 ? -4.796 -14.757 4.597 1.00 88.19 78 GLY A O 1
ATOM 641 N N . ASP A 1 79 ? -6.720 -14.295 3.525 1.00 89.31 79 ASP A N 1
ATOM 642 C CA . ASP A 1 79 ? -7.501 -13.933 4.720 1.00 89.31 79 ASP A CA 1
ATOM 643 C C . ASP A 1 79 ? -6.828 -12.799 5.518 1.00 89.31 79 ASP A C 1
ATOM 645 O O . ASP A 1 79 ? -6.524 -12.926 6.709 1.00 89.31 79 ASP A O 1
ATOM 649 N N . PHE A 1 80 ? -6.551 -11.686 4.832 1.00 92.50 80 PHE A N 1
ATOM 650 C CA . PHE A 1 80 ? -5.916 -10.488 5.395 1.00 92.50 80 PHE A CA 1
ATOM 651 C C . PHE A 1 80 ? -4.535 -10.752 6.023 1.00 92.50 80 PHE A C 1
ATOM 653 O O . PHE A 1 80 ? -4.154 -10.112 7.009 1.00 92.50 80 PHE A O 1
ATOM 660 N N . SER A 1 81 ? -3.780 -11.711 5.480 1.00 90.44 81 SER A N 1
ATOM 661 C CA . SER A 1 81 ? -2.486 -12.161 6.022 1.00 90.44 81 SER A CA 1
ATOM 662 C C . SER A 1 81 ? -1.493 -11.012 6.234 1.00 90.44 81 SER A C 1
ATOM 664 O O . SER A 1 81 ? -0.883 -10.904 7.302 1.00 90.44 81 SER A O 1
ATOM 666 N N . ALA A 1 82 ? -1.390 -10.100 5.263 1.00 89.56 82 ALA A N 1
ATOM 667 C CA . ALA A 1 82 ? -0.517 -8.934 5.339 1.00 89.56 82 ALA A CA 1
ATOM 668 C C . ALA A 1 82 ? -0.908 -8.005 6.498 1.00 89.56 82 ALA A C 1
ATOM 670 O O . ALA A 1 82 ? -0.052 -7.643 7.304 1.00 89.56 82 ALA A O 1
ATOM 671 N N . LEU A 1 83 ? -2.196 -7.683 6.649 1.00 92.31 83 LEU A N 1
ATOM 672 C CA . LEU A 1 83 ? -2.687 -6.856 7.758 1.00 92.31 83 LEU A CA 1
ATOM 673 C C . LEU A 1 83 ? -2.478 -7.546 9.115 1.00 92.31 83 LEU A C 1
ATOM 675 O O . LEU A 1 83 ? -2.039 -6.909 10.068 1.00 92.31 83 LEU A O 1
ATOM 679 N N . LYS A 1 84 ? -2.715 -8.862 9.196 1.00 91.25 84 LYS A N 1
ATOM 680 C CA . LYS A 1 84 ? -2.469 -9.678 10.402 1.00 91.25 84 LYS A CA 1
ATOM 681 C C . LYS A 1 84 ? -0.988 -9.763 10.778 1.00 91.25 84 LYS A C 1
ATOM 683 O O . LYS A 1 84 ? -0.676 -9.996 11.948 1.00 91.25 84 LYS A O 1
ATOM 688 N N . SER A 1 85 ? -0.081 -9.617 9.811 1.00 88.94 85 SER A N 1
ATOM 689 C CA . SER A 1 85 ? 1.369 -9.624 10.035 1.00 88.94 85 SER A CA 1
ATOM 690 C C . SER A 1 85 ? 1.914 -8.301 10.569 1.00 88.94 85 SER A C 1
ATOM 692 O O . SER A 1 85 ? 3.011 -8.288 11.121 1.00 88.94 85 SER A O 1
ATOM 694 N N . PHE A 1 86 ? 1.162 -7.199 10.461 1.00 89.94 86 PHE A N 1
ATOM 695 C CA . PHE A 1 86 ? 1.580 -5.923 11.030 1.00 89.94 86 PHE A CA 1
ATOM 696 C C . PHE A 1 86 ? 1.675 -6.033 12.563 1.00 89.94 86 PHE A C 1
ATOM 698 O O . PHE A 1 86 ? 0.787 -6.569 13.232 1.00 89.94 86 PHE A O 1
ATOM 705 N N . ARG A 1 87 ? 2.798 -5.571 13.123 1.00 83.88 87 ARG A N 1
ATOM 706 C CA . ARG A 1 87 ? 3.118 -5.652 14.563 1.00 83.88 87 ARG A CA 1
ATOM 707 C C . ARG A 1 87 ? 3.289 -4.287 15.228 1.00 83.88 87 ARG A C 1
ATOM 709 O O . ARG A 1 87 ? 3.509 -4.239 16.433 1.00 83.88 87 ARG A O 1
ATOM 716 N N . GLY A 1 88 ? 3.202 -3.199 14.461 1.00 83.31 88 GLY A N 1
ATOM 717 C CA . GLY A 1 88 ? 3.282 -1.847 15.007 1.00 83.31 88 GLY A CA 1
ATOM 718 C C . GLY A 1 88 ? 2.050 -1.496 15.838 1.00 83.31 88 GLY A C 1
ATOM 719 O O . GLY A 1 88 ? 1.001 -2.135 15.742 1.00 83.31 88 GLY A O 1
ATOM 720 N N . SER A 1 89 ? 2.188 -0.463 16.660 1.00 81.88 89 SER A N 1
ATOM 721 C CA . SER A 1 89 ? 1.141 -0.023 17.592 1.00 81.88 89 SER A CA 1
ATOM 722 C C . SER A 1 89 ? 0.640 1.390 17.300 1.00 81.88 89 SER A C 1
ATOM 724 O O . SER A 1 89 ? -0.423 1.782 17.782 1.00 81.88 89 SER A O 1
ATOM 726 N N . SER A 1 90 ? 1.379 2.148 16.488 1.00 86.44 90 SER A N 1
ATOM 727 C CA . SER A 1 90 ? 1.088 3.545 16.184 1.00 86.44 90 SER A CA 1
ATOM 728 C C . SER A 1 90 ? 0.659 3.773 14.733 1.00 86.44 90 SER A C 1
ATOM 730 O O . SER A 1 90 ? 1.055 3.063 13.806 1.00 86.44 90 SER A O 1
ATOM 732 N N . GLU A 1 91 ? -0.106 4.846 14.525 1.00 89.94 91 GLU A N 1
ATOM 733 C CA . GLU A 1 91 ? -0.459 5.363 13.195 1.00 89.94 91 GLU A CA 1
ATOM 734 C C . GLU A 1 91 ? 0.776 5.647 12.328 1.00 89.94 91 GLU A C 1
ATOM 736 O O . GLU A 1 91 ? 0.787 5.350 11.135 1.00 89.94 91 GLU A O 1
ATOM 741 N N . GLY A 1 92 ? 1.846 6.193 12.915 1.00 83.38 92 GLY A N 1
ATOM 742 C CA . GLY A 1 92 ? 3.080 6.500 12.188 1.00 83.38 92 GLY A CA 1
ATOM 743 C C . GLY A 1 92 ? 3.754 5.253 11.609 1.00 83.38 92 GLY A C 1
ATOM 744 O O . GLY A 1 92 ? 4.112 5.233 10.429 1.00 83.38 92 GLY A O 1
ATOM 745 N N . GLU A 1 93 ? 3.869 4.191 12.410 1.00 83.69 93 GLU A N 1
ATOM 746 C CA . GLU A 1 93 ? 4.422 2.903 11.973 1.00 83.69 93 GLU A CA 1
ATOM 747 C C . GLU A 1 93 ? 3.568 2.272 10.876 1.00 83.69 93 GLU A C 1
ATOM 749 O O . GLU A 1 93 ? 4.105 1.769 9.889 1.00 83.69 93 GLU A O 1
ATOM 754 N N . PHE A 1 94 ? 2.241 2.348 11.007 1.00 91.38 94 PHE A N 1
ATOM 755 C CA . PHE A 1 94 ? 1.330 1.808 10.005 1.00 91.38 94 PHE A CA 1
ATOM 756 C C . PHE A 1 94 ? 1.432 2.550 8.674 1.00 91.38 94 PHE A C 1
ATOM 758 O O . PHE A 1 94 ? 1.529 1.919 7.625 1.00 91.38 94 PHE A O 1
ATOM 765 N N . ARG A 1 95 ? 1.498 3.886 8.698 1.00 91.31 95 ARG A N 1
ATOM 766 C CA . ARG A 1 95 ? 1.707 4.699 7.488 1.00 91.31 95 ARG A CA 1
ATOM 767 C C . ARG A 1 95 ? 3.031 4.362 6.807 1.00 91.31 95 ARG A C 1
ATOM 769 O O . ARG A 1 95 ? 3.073 4.277 5.582 1.00 91.31 95 ARG A O 1
ATOM 776 N N . SER A 1 96 ? 4.100 4.166 7.581 1.00 86.44 96 SER A N 1
ATOM 777 C CA . SER A 1 96 ? 5.407 3.761 7.050 1.00 86.44 96 SER A CA 1
ATOM 778 C C . SER A 1 96 ? 5.342 2.376 6.400 1.00 86.44 96 SER A C 1
ATOM 780 O O . SER A 1 96 ? 5.715 2.212 5.238 1.00 86.44 96 SER A O 1
ATOM 782 N N . TRP A 1 97 ? 4.772 1.401 7.109 1.00 92.56 97 TRP A N 1
ATOM 783 C CA . TRP A 1 97 ? 4.572 0.043 6.607 1.00 92.56 97 TRP A CA 1
ATOM 784 C C . TRP A 1 97 ? 3.727 0.020 5.326 1.00 92.56 97 TRP A C 1
ATOM 786 O O . TRP A 1 97 ? 4.126 -0.574 4.326 1.00 92.56 97 TRP A O 1
ATOM 796 N N . LEU A 1 98 ? 2.604 0.736 5.309 1.00 91.25 98 LEU A N 1
ATOM 797 C CA . LEU A 1 98 ? 1.703 0.801 4.162 1.00 91.25 98 LEU A CA 1
ATOM 798 C C . LEU A 1 98 ? 2.362 1.471 2.948 1.00 91.25 98 LEU A C 1
ATOM 800 O O . LEU A 1 98 ? 2.152 1.051 1.812 1.00 91.25 98 LEU A O 1
ATOM 804 N N . ASN A 1 99 ? 3.211 2.474 3.179 1.00 88.50 99 ASN A N 1
ATOM 805 C CA . ASN A 1 99 ? 4.023 3.094 2.134 1.00 88.50 99 ASN A CA 1
ATOM 806 C C . ASN A 1 99 ? 4.999 2.079 1.511 1.00 88.50 99 ASN A C 1
ATOM 808 O O . ASN A 1 99 ? 5.115 2.008 0.288 1.00 88.50 99 ASN A O 1
ATOM 812 N N . VAL A 1 100 ? 5.644 1.235 2.326 1.00 87.69 100 VAL A N 1
ATOM 813 C CA . VAL A 1 100 ? 6.496 0.137 1.834 1.00 87.69 100 VAL A CA 1
ATOM 814 C C . VAL A 1 100 ? 5.684 -0.871 1.018 1.00 87.69 100 VAL A C 1
ATOM 816 O O . VAL A 1 100 ? 6.099 -1.229 -0.085 1.00 87.69 100 VAL A O 1
ATOM 819 N N . VAL A 1 101 ? 4.509 -1.287 1.501 1.00 89.00 101 VAL A N 1
ATOM 820 C CA . VAL A 1 101 ? 3.606 -2.191 0.762 1.00 89.00 101 VAL A CA 1
ATOM 821 C C . VAL A 1 101 ? 3.239 -1.602 -0.605 1.00 89.00 101 VAL A C 1
ATOM 823 O O . VAL A 1 101 ? 3.382 -2.279 -1.627 1.00 89.00 101 VAL A O 1
ATOM 826 N N . ALA A 1 102 ? 2.845 -0.326 -0.644 1.00 90.12 102 ALA A N 1
ATOM 827 C CA . ALA A 1 102 ? 2.469 0.375 -1.868 1.00 90.12 102 ALA A CA 1
ATOM 828 C C . ALA A 1 102 ? 3.632 0.492 -2.866 1.00 90.12 102 ALA A C 1
ATOM 830 O O . ALA A 1 102 ? 3.480 0.168 -4.045 1.00 90.12 102 ALA A O 1
ATOM 831 N N . LYS A 1 103 ? 4.823 0.883 -2.397 1.00 84.94 103 LYS A N 1
ATOM 832 C CA . LYS A 1 103 ? 6.035 0.957 -3.229 1.00 84.94 103 LYS A CA 1
ATOM 833 C C . LYS A 1 103 ? 6.430 -0.404 -3.799 1.00 84.94 103 LYS A C 1
ATOM 835 O O . LYS A 1 103 ? 6.769 -0.493 -4.977 1.00 84.94 103 LYS A O 1
ATOM 840 N N . ARG A 1 104 ? 6.354 -1.469 -2.993 1.00 86.44 104 ARG A N 1
ATOM 841 C CA . ARG A 1 104 ? 6.662 -2.841 -3.431 1.00 86.44 104 ARG A CA 1
ATOM 842 C C . ARG A 1 104 ? 5.676 -3.332 -4.490 1.00 86.44 104 ARG A C 1
ATOM 844 O O . ARG A 1 104 ? 6.098 -3.970 -5.453 1.00 86.44 104 ARG A O 1
ATOM 851 N N . ALA A 1 105 ? 4.386 -3.035 -4.337 1.00 87.94 105 ALA A N 1
ATOM 852 C CA . ALA A 1 105 ? 3.378 -3.338 -5.353 1.00 87.94 105 ALA A CA 1
ATOM 853 C C . ALA A 1 105 ? 3.644 -2.570 -6.658 1.00 87.94 105 ALA A C 1
ATOM 855 O O . ALA A 1 105 ? 3.693 -3.189 -7.720 1.00 87.94 105 ALA A O 1
ATOM 856 N N . ALA A 1 106 ? 3.927 -1.265 -6.572 1.00 85.25 106 ALA A N 1
ATOM 857 C CA . ALA A 1 106 ? 4.301 -0.450 -7.727 1.00 85.25 106 ALA A CA 1
ATOM 858 C C . ALA A 1 106 ? 5.538 -1.014 -8.441 1.00 85.25 106 ALA A C 1
ATOM 860 O O . ALA A 1 106 ? 5.519 -1.204 -9.651 1.00 85.25 106 ALA A O 1
ATOM 861 N N . GLY A 1 107 ? 6.591 -1.364 -7.696 1.00 81.38 107 GLY A N 1
ATOM 862 C CA . GLY A 1 107 ? 7.796 -1.972 -8.260 1.00 81.38 107 GLY A CA 1
ATOM 863 C C . GLY A 1 107 ? 7.521 -3.305 -8.962 1.00 81.38 107 GLY A C 1
ATOM 864 O O . GLY A 1 107 ? 8.024 -3.524 -10.060 1.00 81.38 107 GLY A O 1
ATOM 865 N N . ARG A 1 108 ? 6.698 -4.187 -8.375 1.00 82.50 108 ARG A N 1
ATOM 866 C CA . ARG A 1 108 ? 6.294 -5.454 -9.017 1.00 82.50 108 ARG A CA 1
ATOM 867 C C . ARG A 1 108 ? 5.534 -5.214 -10.320 1.00 82.50 108 ARG A C 1
ATOM 869 O O . ARG A 1 108 ? 5.870 -5.833 -11.325 1.00 82.50 108 ARG A O 1
ATOM 876 N N . PHE A 1 109 ? 4.565 -4.303 -10.307 1.00 81.44 109 PHE A N 1
ATOM 877 C CA . PHE A 1 109 ? 3.771 -3.959 -11.485 1.00 81.44 109 PHE A CA 1
ATOM 878 C C . PHE A 1 109 ? 4.637 -3.378 -12.610 1.00 81.44 109 PHE A C 1
ATOM 880 O O . PHE A 1 109 ? 4.571 -3.833 -13.748 1.00 81.44 109 PHE A O 1
ATOM 887 N N . LEU A 1 110 ? 5.505 -2.416 -12.284 1.00 75.75 110 LEU A N 1
ATOM 888 C CA . LEU A 1 110 ? 6.405 -1.791 -13.254 1.00 75.75 110 LEU A CA 1
ATOM 889 C C . LEU A 1 110 ? 7.391 -2.800 -13.854 1.00 75.75 110 LEU A C 1
ATOM 891 O O . LEU A 1 110 ? 7.597 -2.785 -15.064 1.00 75.75 110 LEU A O 1
ATOM 895 N N . ARG A 1 111 ? 7.935 -3.721 -13.044 1.00 71.69 111 ARG A N 1
ATOM 896 C CA . ARG A 1 111 ? 8.777 -4.824 -13.538 1.00 71.69 111 ARG A CA 1
ATOM 897 C C . ARG A 1 111 ? 8.020 -5.747 -14.487 1.00 71.69 111 ARG A C 1
ATOM 899 O O . ARG A 1 111 ? 8.544 -6.044 -15.554 1.00 71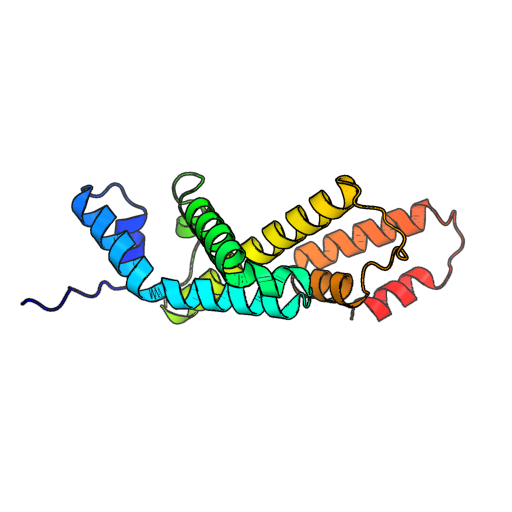.69 111 ARG A O 1
ATOM 906 N N . GLY A 1 112 ? 6.806 -6.162 -14.123 1.00 68.50 112 GLY A N 1
ATOM 907 C CA . GLY A 1 112 ? 5.963 -7.006 -14.975 1.00 68.50 112 GLY A CA 1
ATOM 908 C C . GLY A 1 112 ? 5.690 -6.353 -16.328 1.00 68.50 112 GLY A C 1
ATOM 909 O O . GLY A 1 112 ? 5.894 -6.974 -17.362 1.00 68.50 112 GLY A O 1
ATOM 910 N N . ARG A 1 113 ? 5.366 -5.056 -16.333 1.00 67.31 113 ARG A N 1
ATOM 911 C CA . ARG A 1 113 ? 5.077 -4.301 -17.558 1.00 67.31 113 ARG A CA 1
ATOM 912 C C . ARG A 1 113 ? 6.317 -4.038 -18.420 1.00 67.31 113 ARG A C 1
ATOM 914 O O . ARG A 1 113 ? 6.235 -4.053 -19.645 1.00 67.31 113 ARG A O 1
ATOM 921 N N . SER A 1 114 ? 7.470 -3.793 -17.794 1.00 58.53 114 SER A N 1
ATOM 922 C CA . SER A 1 114 ? 8.760 -3.711 -18.492 1.00 58.53 114 SER A CA 1
ATOM 923 C C . SER A 1 114 ? 9.138 -5.050 -19.127 1.00 58.53 114 SER A C 1
ATOM 925 O O . SER A 1 114 ? 9.601 -5.068 -20.263 1.00 58.53 114 SER A O 1
ATOM 927 N N . PHE A 1 115 ? 8.905 -6.158 -18.424 1.00 45.88 115 PHE A N 1
ATOM 928 C CA . PHE A 1 115 ? 9.164 -7.510 -18.914 1.00 45.88 115 PHE A CA 1
ATOM 929 C C . PHE A 1 115 ? 8.206 -7.918 -20.041 1.00 45.88 115 PHE A C 1
ATOM 931 O O . PHE A 1 115 ? 8.657 -8.426 -21.060 1.00 45.88 115 PHE A O 1
ATOM 938 N N . GLU A 1 116 ? 6.910 -7.628 -19.916 1.00 52.78 116 GLU A N 1
ATOM 939 C CA . GLU A 1 116 ? 5.923 -7.838 -20.985 1.00 52.78 116 GLU A CA 1
ATOM 940 C C . GLU A 1 116 ? 6.255 -7.023 -22.234 1.00 52.78 116 GLU A C 1
ATOM 942 O O . GLU A 1 116 ? 6.156 -7.547 -23.336 1.00 52.78 116 GLU A O 1
ATOM 947 N N . ARG A 1 117 ? 6.714 -5.772 -22.088 1.00 56.06 117 ARG A N 1
ATOM 948 C CA . ARG A 1 117 ? 7.182 -4.971 -23.231 1.00 56.06 117 ARG A CA 1
ATOM 949 C C . ARG A 1 117 ? 8.447 -5.557 -23.869 1.00 56.06 117 ARG A C 1
ATOM 951 O O . ARG A 1 117 ? 8.594 -5.492 -25.081 1.00 56.06 117 ARG A O 1
ATOM 958 N N . TYR A 1 118 ? 9.343 -6.126 -23.063 1.00 41.81 118 TYR A N 1
ATOM 959 C CA . TYR A 1 118 ? 10.583 -6.749 -23.531 1.00 41.81 118 TYR A CA 1
ATOM 960 C C . TYR A 1 118 ? 10.338 -8.078 -24.265 1.00 41.81 118 TYR A C 1
ATOM 962 O O . TYR A 1 118 ? 10.931 -8.318 -25.310 1.00 41.81 118 TYR A O 1
ATOM 970 N N . ILE A 1 119 ? 9.436 -8.925 -23.760 1.00 41.12 119 ILE A N 1
ATOM 971 C CA . ILE A 1 119 ? 9.052 -10.189 -24.414 1.00 41.12 119 ILE A CA 1
ATOM 972 C C . ILE A 1 119 ? 8.079 -9.960 -25.579 1.00 41.12 119 ILE A C 1
ATOM 974 O O . ILE A 1 119 ? 8.086 -10.723 -26.541 1.00 41.12 119 ILE A O 1
ATOM 978 N N . GLY A 1 120 ? 7.253 -8.915 -25.504 1.00 44.50 120 GLY A N 1
ATOM 979 C CA . GLY A 1 120 ? 6.214 -8.590 -26.482 1.00 44.50 120 GLY A CA 1
ATOM 980 C C . GLY A 1 120 ? 6.711 -8.011 -27.806 1.00 44.50 120 GLY A C 1
ATOM 981 O O . GLY A 1 120 ? 5.911 -7.920 -28.727 1.00 44.50 120 GLY A O 1
ATOM 982 N N . GLY A 1 121 ? 8.000 -7.670 -27.922 1.00 45.75 121 GLY A N 1
ATOM 983 C CA . GLY A 1 121 ? 8.644 -7.392 -29.204 1.00 45.75 121 GLY A CA 1
ATOM 984 C C . GLY A 1 121 ? 8.011 -6.264 -30.022 1.00 45.75 121 GLY A C 1
ATOM 985 O O . GLY A 1 121 ? 7.614 -6.501 -31.155 1.00 45.75 121 GLY A O 1
ATOM 986 N N . ASP A 1 122 ? 8.017 -5.035 -29.504 1.00 41.78 122 ASP A N 1
ATOM 987 C CA . ASP A 1 122 ? 8.077 -3.852 -30.376 1.00 41.78 122 ASP A CA 1
ATOM 988 C C . ASP A 1 122 ? 9.562 -3.529 -30.624 1.00 41.78 122 ASP A C 1
ATOM 990 O O . ASP A 1 122 ? 10.108 -2.542 -30.127 1.00 41.78 122 ASP A O 1
ATOM 994 N N . ASP A 1 123 ? 10.246 -4.440 -31.325 1.00 47.97 123 ASP A N 1
ATOM 995 C CA . ASP A 1 123 ? 11.604 -4.229 -31.829 1.00 47.97 123 ASP A CA 1
ATOM 996 C C . ASP A 1 123 ? 11.526 -3.425 -33.132 1.00 47.97 123 ASP A C 1
ATOM 998 O O . ASP A 1 123 ? 11.574 -3.961 -34.236 1.00 47.97 123 ASP A O 1
ATOM 1002 N N . GLU A 1 124 ? 11.391 -2.108 -32.993 1.00 40.50 124 GLU A N 1
ATOM 1003 C CA . GLU A 1 124 ? 11.897 -1.178 -33.999 1.00 40.50 124 GLU A CA 1
ATOM 1004 C C . GLU A 1 124 ? 13.145 -0.490 -33.438 1.00 40.50 124 GLU A C 1
ATOM 1006 O O . GLU A 1 124 ? 13.110 0.645 -32.968 1.00 40.50 124 GLU A O 1
ATOM 1011 N N . GLY A 1 125 ? 14.265 -1.218 -33.472 1.00 42.25 125 GLY A N 1
ATOM 1012 C CA . GLY A 1 125 ? 15.609 -0.656 -33.601 1.00 42.25 125 GLY A CA 1
ATOM 1013 C C . GLY A 1 125 ? 16.013 0.360 -32.533 1.00 42.25 125 GLY A C 1
ATOM 1014 O O . GLY A 1 125 ? 16.086 1.560 -32.794 1.00 42.25 125 GLY A O 1
ATOM 1015 N N . GLY A 1 126 ? 16.393 -0.118 -31.351 1.00 37.75 126 GLY A N 1
ATOM 1016 C CA . GLY A 1 126 ? 16.992 0.739 -30.333 1.00 37.75 126 GLY A CA 1
ATOM 1017 C C . GLY A 1 126 ? 17.684 -0.057 -29.242 1.00 37.75 126 GLY A C 1
ATOM 1018 O O . GLY A 1 126 ? 17.024 -0.591 -28.363 1.00 37.75 126 GLY A O 1
ATOM 1019 N N . GLN A 1 127 ? 19.010 -0.129 -29.348 1.00 40.44 127 GLN A N 1
ATOM 1020 C CA . GLN A 1 127 ? 20.010 -0.490 -28.340 1.00 40.44 127 GLN A CA 1
ATOM 1021 C C . GLN A 1 127 ? 19.478 -0.968 -26.973 1.00 40.44 127 GLN A C 1
ATOM 1023 O O . GLN A 1 127 ? 18.875 -0.217 -26.210 1.00 40.44 127 GLN A O 1
ATOM 1028 N N . SER A 1 128 ? 19.776 -2.236 -26.679 1.00 44.66 128 SER A N 1
ATOM 1029 C CA . SER A 1 128 ? 19.559 -2.945 -25.414 1.00 44.66 128 SER A CA 1
ATOM 1030 C C . SER A 1 128 ? 20.310 -2.297 -24.238 1.00 44.66 128 SER A C 1
ATOM 1032 O O . SER A 1 128 ? 21.238 -2.885 -23.687 1.00 44.66 128 SER A O 1
ATOM 1034 N N . ASP A 1 129 ? 19.884 -1.115 -23.812 1.00 43.81 129 ASP A N 1
ATOM 1035 C CA . ASP A 1 129 ? 20.355 -0.490 -22.584 1.00 43.81 129 ASP A CA 1
ATOM 1036 C C . ASP A 1 129 ? 19.235 -0.604 -21.549 1.00 43.81 129 ASP A C 1
ATOM 1038 O O . ASP A 1 129 ? 18.349 0.248 -21.454 1.00 43.81 129 ASP A O 1
ATOM 1042 N N . LEU A 1 130 ? 19.263 -1.681 -20.753 1.00 47.66 130 LEU A N 1
ATOM 1043 C CA . LEU A 1 130 ? 18.700 -1.600 -19.407 1.00 47.66 130 LEU A CA 1
ATOM 1044 C C . LEU A 1 130 ? 19.413 -0.418 -18.744 1.00 47.66 130 LEU A C 1
ATOM 1046 O O . LEU A 1 130 ? 20.629 -0.479 -18.579 1.00 47.66 130 LEU A O 1
ATOM 1050 N N . PRO A 1 131 ? 18.721 0.677 -18.410 1.00 50.47 131 PRO A N 1
ATOM 1051 C CA . PRO A 1 131 ? 19.421 1.837 -17.902 1.00 50.47 131 PRO A CA 1
ATOM 1052 C C . PRO A 1 131 ? 20.054 1.501 -16.548 1.00 50.47 131 PRO A C 1
ATOM 1054 O O . PRO A 1 131 ? 19.361 0.995 -15.672 1.00 50.47 131 PRO A O 1
ATOM 1057 N N . ASP A 1 132 ? 21.338 1.797 -16.336 1.00 48.19 132 ASP A N 1
ATOM 1058 C CA . ASP A 1 132 ? 22.064 1.466 -15.090 1.00 48.19 132 ASP A CA 1
ATOM 1059 C C . ASP A 1 132 ? 21.343 1.929 -13.806 1.00 48.19 132 ASP A C 1
ATOM 1061 O O . ASP A 1 132 ? 21.447 1.303 -12.747 1.00 48.19 132 ASP A O 1
ATOM 1065 N N . TYR A 1 133 ? 20.546 3.001 -13.893 1.00 50.69 133 TYR A N 1
ATOM 1066 C CA . TYR A 1 133 ? 19.738 3.492 -12.776 1.00 50.69 133 TYR A CA 1
ATOM 1067 C C . TYR A 1 133 ? 18.651 2.504 -12.330 1.00 50.69 133 TYR A C 1
ATOM 1069 O O . TYR A 1 133 ? 18.273 2.501 -11.165 1.00 50.69 133 TYR A O 1
ATOM 1077 N N . LEU A 1 134 ? 18.171 1.639 -13.224 1.00 49.84 134 LEU A N 1
ATOM 1078 C CA . LEU A 1 134 ? 17.119 0.662 -12.960 1.00 49.84 134 LEU A CA 1
ATOM 1079 C C . LEU A 1 134 ? 17.615 -0.506 -12.106 1.00 49.84 134 LEU A C 1
ATOM 1081 O O . LEU A 1 134 ? 16.890 -0.976 -11.231 1.00 49.84 134 LEU A O 1
ATOM 1085 N N . LEU A 1 135 ? 18.861 -0.935 -12.319 1.00 51.38 135 LEU A N 1
ATOM 1086 C CA . LEU A 1 135 ? 19.500 -1.972 -11.510 1.00 51.38 135 LEU A CA 1
ATOM 1087 C C . LEU A 1 135 ? 19.895 -1.424 -10.131 1.00 51.38 135 LEU A C 1
ATOM 1089 O O . LEU A 1 135 ? 19.698 -2.088 -9.116 1.00 51.38 135 LEU A O 1
ATOM 1093 N N . LYS A 1 136 ? 20.388 -0.183 -10.074 1.00 51.53 136 LYS A N 1
ATOM 1094 C CA . LYS A 1 136 ? 20.799 0.462 -8.819 1.00 51.53 136 LYS A CA 1
ATOM 1095 C C . LYS A 1 136 ? 19.607 0.811 -7.913 1.00 51.53 136 LYS A C 1
ATOM 1097 O O . LYS A 1 136 ? 19.651 0.562 -6.707 1.00 51.53 136 LYS A O 1
ATOM 1102 N N . ASP A 1 137 ? 18.505 1.286 -8.494 1.00 51.69 137 ASP A N 1
ATOM 1103 C CA . ASP A 1 137 ? 17.224 1.476 -7.793 1.00 51.69 137 ASP A CA 1
ATOM 1104 C C . ASP A 1 137 ? 16.555 0.149 -7.407 1.00 51.69 137 ASP A C 1
ATOM 1106 O O . ASP A 1 137 ? 15.758 0.102 -6.473 1.00 51.69 137 ASP A O 1
ATOM 1110 N N . TYR A 1 138 ? 16.827 -0.928 -8.147 1.00 50.84 138 TYR A N 1
ATOM 1111 C CA . TYR A 1 138 ? 16.355 -2.270 -7.817 1.00 50.84 138 TYR A CA 1
ATOM 1112 C C . TYR A 1 138 ? 17.082 -2.819 -6.590 1.00 50.84 138 TYR A C 1
ATOM 1114 O O . TYR A 1 138 ? 16.428 -3.290 -5.666 1.00 50.84 138 TYR A O 1
ATOM 1122 N N . LEU A 1 139 ? 18.410 -2.699 -6.557 1.00 55.38 139 LEU A N 1
ATOM 1123 C CA . LEU A 1 139 ? 19.248 -3.181 -5.461 1.00 55.38 139 LEU A CA 1
ATOM 1124 C C . LEU A 1 139 ? 18.972 -2.421 -4.160 1.00 55.38 139 LEU A C 1
ATOM 1126 O O . LEU A 1 139 ? 18.853 -3.045 -3.113 1.00 55.38 139 LEU A O 1
ATOM 1130 N N . SER A 1 140 ? 18.778 -1.104 -4.223 1.00 59.44 140 SER A N 1
ATOM 1131 C CA . SER A 1 140 ? 18.516 -0.259 -3.045 1.00 59.44 140 SER A CA 1
ATOM 1132 C C . SER A 1 140 ? 17.121 -0.422 -2.416 1.00 59.44 140 SER A C 1
ATOM 1134 O O . SER A 1 140 ? 16.932 -0.034 -1.265 1.00 59.44 140 SER A O 1
ATOM 1136 N N . ASP A 1 141 ? 16.158 -1.015 -3.129 1.00 48.00 141 ASP A N 1
ATOM 1137 C CA . ASP A 1 141 ? 14.785 -1.265 -2.648 1.00 48.00 141 ASP A CA 1
ATOM 1138 C C . ASP A 1 141 ? 14.595 -2.663 -2.018 1.00 48.00 141 ASP A C 1
ATOM 1140 O O . ASP A 1 141 ? 13.533 -2.957 -1.449 1.00 48.00 141 ASP A O 1
ATOM 1144 N N . LEU A 1 142 ? 15.588 -3.546 -2.150 1.00 55.41 142 LEU A N 1
ATOM 1145 C CA . LEU A 1 142 ? 15.603 -4.858 -1.508 1.00 55.41 142 LEU A CA 1
ATOM 1146 C C . LEU A 1 142 ? 15.871 -4.692 -0.007 1.00 55.41 142 LEU A C 1
ATOM 1148 O O . LEU A 1 142 ? 16.670 -3.853 0.400 1.00 55.41 142 LEU A O 1
ATOM 1152 N N . ASP A 1 143 ? 15.202 -5.488 0.831 1.00 58.41 143 ASP A N 1
ATOM 1153 C CA . ASP A 1 143 ? 15.645 -5.603 2.221 1.00 58.41 143 ASP A CA 1
ATOM 1154 C C . ASP A 1 143 ? 17.033 -6.255 2.283 1.00 58.41 143 ASP A C 1
ATOM 1156 O O . ASP A 1 143 ? 17.429 -6.996 1.383 1.00 58.41 143 ASP A O 1
ATOM 1160 N N . GLU A 1 144 ? 17.770 -5.952 3.351 1.00 57.31 144 GLU A N 1
ATOM 1161 C CA . GLU A 1 144 ? 19.172 -6.349 3.556 1.00 57.31 144 GLU A CA 1
ATOM 1162 C C . GLU A 1 144 ? 19.392 -7.860 3.360 1.00 57.31 144 GLU A C 1
ATOM 1164 O O . GLU A 1 144 ? 20.405 -8.298 2.809 1.00 57.31 144 GLU A O 1
ATOM 1169 N N . HIS A 1 145 ? 18.395 -8.668 3.729 1.00 48.56 145 HIS A N 1
ATOM 1170 C CA . HIS A 1 145 ? 18.425 -10.113 3.547 1.00 48.56 145 HIS A CA 1
ATOM 1171 C C . HIS A 1 145 ? 18.359 -10.507 2.065 1.00 48.56 145 HIS A C 1
ATOM 1173 O O . HIS A 1 145 ? 19.209 -11.257 1.591 1.00 48.56 145 HIS A O 1
ATOM 1179 N N . THR A 1 146 ? 17.423 -9.931 1.309 1.00 54.81 146 THR A N 1
ATOM 1180 C CA . THR A 1 146 ? 17.289 -10.193 -0.132 1.00 54.81 146 THR A CA 1
ATOM 1181 C C . THR A 1 146 ? 18.479 -9.648 -0.932 1.00 54.81 146 THR A C 1
ATOM 1183 O O . THR A 1 146 ? 18.895 -10.262 -1.913 1.00 54.81 146 THR A O 1
ATOM 1186 N N . GLN A 1 147 ? 19.071 -8.521 -0.514 1.00 56.50 147 GLN A N 1
ATOM 1187 C CA . GLN A 1 147 ? 20.327 -8.022 -1.094 1.00 56.50 147 GLN A CA 1
ATOM 1188 C C . GLN A 1 147 ? 21.462 -9.035 -0.921 1.00 56.50 147 GLN A C 1
ATOM 1190 O O . GLN A 1 147 ? 22.218 -9.282 -1.861 1.00 56.50 147 GLN A O 1
ATOM 1195 N N . THR A 1 148 ? 21.554 -9.637 0.266 1.00 57.22 148 THR A N 1
ATOM 1196 C CA . THR A 1 148 ? 22.583 -10.626 0.603 1.00 57.22 148 THR A CA 1
ATOM 1197 C C . THR A 1 148 ? 22.422 -11.903 -0.221 1.00 57.22 148 THR A C 1
ATOM 1199 O O . THR A 1 148 ? 23.390 -12.354 -0.826 1.00 57.22 148 THR A O 1
ATOM 1202 N N . GLU A 1 149 ? 21.206 -12.444 -0.334 1.00 55.47 149 GLU A N 1
ATOM 1203 C CA . GLU A 1 149 ? 20.945 -13.642 -1.149 1.00 55.47 149 GLU A CA 1
ATOM 1204 C C . GLU A 1 149 ? 21.229 -13.405 -2.638 1.00 55.47 149 GLU A C 1
ATOM 1206 O O . GLU A 1 149 ? 21.831 -14.245 -3.311 1.00 55.47 149 GLU A O 1
ATOM 1211 N N . LEU A 1 150 ? 20.837 -12.240 -3.163 1.00 57.41 150 LEU A N 1
ATOM 1212 C CA . LEU A 1 150 ? 21.104 -11.883 -4.554 1.00 57.41 150 LEU A CA 1
ATOM 1213 C C . LEU A 1 150 ? 22.610 -11.726 -4.801 1.00 57.41 150 LEU A C 1
ATOM 1215 O O . LEU A 1 150 ? 23.119 -12.184 -5.823 1.00 57.41 150 LEU A O 1
ATOM 1219 N N . TYR A 1 151 ? 23.329 -11.113 -3.857 1.00 59.97 151 TYR A N 1
ATOM 1220 C CA . TYR A 1 151 ? 24.783 -10.996 -3.899 1.00 59.97 151 TYR A CA 1
ATOM 1221 C C . TYR A 1 151 ? 25.459 -12.368 -3.902 1.00 59.97 151 TYR A C 1
ATOM 1223 O O . TYR A 1 151 ? 26.294 -12.630 -4.766 1.00 59.97 151 TYR A O 1
ATOM 1231 N N . GLU A 1 152 ? 25.076 -13.262 -2.989 1.00 56.88 152 GLU A N 1
ATOM 1232 C CA . GLU A 1 152 ? 25.615 -14.622 -2.916 1.00 56.88 152 GLU A CA 1
ATOM 1233 C C . GLU A 1 152 ? 25.360 -15.398 -4.208 1.00 56.88 152 GLU A C 1
ATOM 1235 O O . GLU A 1 152 ? 26.283 -16.013 -4.746 1.00 56.88 152 GLU A O 1
ATOM 1240 N N . HIS A 1 153 ? 24.152 -15.291 -4.764 1.00 56.81 153 HIS A N 1
ATOM 1241 C CA . HIS A 1 153 ? 23.795 -15.936 -6.021 1.00 56.81 153 HIS A CA 1
ATOM 1242 C C . HIS A 1 153 ? 24.608 -15.396 -7.207 1.00 56.81 153 HIS A C 1
ATOM 1244 O O . HIS A 1 153 ? 25.142 -16.166 -8.005 1.00 56.81 153 HIS A O 1
ATOM 1250 N N . ILE A 1 154 ? 24.763 -14.072 -7.314 1.00 60.12 154 ILE A N 1
ATOM 1251 C CA . ILE A 1 154 ? 25.569 -13.445 -8.370 1.00 60.12 154 ILE A CA 1
ATOM 1252 C C . ILE A 1 154 ? 27.040 -13.855 -8.236 1.00 60.12 154 ILE A C 1
ATOM 1254 O O . ILE A 1 154 ? 27.675 -14.212 -9.229 1.00 60.12 154 ILE A O 1
ATOM 1258 N N . VAL A 1 155 ? 27.583 -13.856 -7.017 1.00 57.88 155 VAL A N 1
ATOM 1259 C CA . VAL A 1 155 ? 28.950 -14.312 -6.739 1.00 57.88 155 VAL A CA 1
ATOM 1260 C C . VAL A 1 155 ? 29.122 -15.782 -7.125 1.00 57.88 155 VAL A C 1
ATOM 1262 O O . VAL A 1 155 ? 30.122 -16.136 -7.750 1.00 57.88 155 VAL A O 1
ATOM 1265 N N . GLU A 1 156 ? 28.155 -16.642 -6.810 1.00 60.88 156 GLU A N 1
ATOM 1266 C CA . GLU A 1 156 ? 28.184 -18.063 -7.157 1.00 60.88 156 GLU A CA 1
ATOM 1267 C C . GLU A 1 156 ? 28.159 -18.287 -8.677 1.00 60.88 156 GLU A C 1
ATOM 1269 O O . GLU A 1 156 ? 28.993 -19.028 -9.207 1.00 60.88 156 GLU A O 1
ATOM 1274 N N . VAL A 1 157 ? 27.273 -17.593 -9.397 1.00 60.41 157 VAL A N 1
ATOM 1275 C CA . VAL A 1 157 ? 27.190 -17.640 -10.865 1.00 60.41 157 VAL A CA 1
ATOM 1276 C C . VAL A 1 157 ? 28.496 -17.156 -11.498 1.00 60.41 157 VAL A C 1
ATOM 1278 O O . VAL A 1 157 ? 29.051 -17.830 -12.367 1.00 60.41 157 VAL A O 1
ATOM 1281 N N . VAL A 1 158 ? 29.058 -16.042 -11.018 1.00 58.56 158 VAL A N 1
ATOM 1282 C CA . VAL A 1 158 ? 30.336 -15.504 -11.513 1.00 58.56 158 VAL A CA 1
ATOM 1283 C C . VAL A 1 158 ? 31.499 -16.462 -11.233 1.00 58.56 158 VAL A C 1
ATOM 1285 O O . VAL A 1 158 ? 32.367 -16.642 -12.092 1.00 58.56 158 VAL A O 1
ATOM 1288 N N . ARG A 1 159 ? 31.526 -17.113 -10.063 1.00 60.41 159 ARG A N 1
ATOM 1289 C CA . ARG A 1 159 ? 32.530 -18.137 -9.716 1.00 60.41 159 ARG A CA 1
ATOM 1290 C C . ARG A 1 159 ? 32.427 -19.364 -10.621 1.00 60.41 159 ARG A C 1
ATOM 1292 O O . ARG A 1 159 ? 33.460 -19.901 -11.024 1.00 60.41 159 ARG A O 1
ATOM 1299 N N . ARG A 1 160 ? 31.202 -19.784 -10.949 1.00 61.47 160 ARG A N 1
ATOM 1300 C CA . ARG A 1 160 ? 30.914 -20.928 -11.822 1.00 61.47 160 ARG A CA 1
ATOM 1301 C C . ARG A 1 160 ? 31.317 -20.663 -13.273 1.00 61.47 160 ARG A C 1
ATOM 1303 O O . ARG A 1 160 ? 31.935 -21.524 -13.889 1.00 61.47 160 ARG A O 1
ATOM 1310 N N . GLU A 1 161 ? 31.040 -19.465 -13.781 1.00 57.28 161 GLU A N 1
ATOM 1311 C CA . GLU A 1 161 ? 31.367 -19.048 -15.152 1.00 57.28 161 GLU A CA 1
ATOM 1312 C C . GLU A 1 161 ? 32.872 -18.782 -15.359 1.00 57.28 161 GLU A C 1
ATOM 1314 O O . GLU A 1 161 ? 33.414 -19.057 -16.428 1.00 57.28 161 GLU A O 1
ATOM 1319 N N . LYS A 1 162 ? 33.598 -18.277 -14.345 1.00 57.84 162 LYS A N 1
ATOM 1320 C CA . LYS A 1 162 ? 35.011 -17.863 -14.502 1.00 57.84 162 LYS A CA 1
ATOM 1321 C C . LYS A 1 162 ? 36.076 -18.924 -14.222 1.00 57.84 162 LYS A C 1
ATOM 1323 O O . LYS A 1 162 ? 37.262 -18.581 -14.229 1.00 57.84 162 LYS A O 1
ATOM 1328 N N . GLY A 1 163 ? 35.703 -20.188 -14.011 1.00 50.12 163 GLY A N 1
ATOM 1329 C CA . GLY A 1 163 ? 36.635 -21.326 -14.073 1.00 50.12 163 GLY A CA 1
ATOM 1330 C C . GLY A 1 163 ? 38.000 -21.091 -13.401 1.00 50.12 163 GLY A C 1
ATOM 1331 O O . GLY A 1 163 ? 39.043 -21.264 -14.026 1.00 50.12 163 GLY A O 1
ATOM 1332 N N . GLY A 1 164 ? 38.013 -20.632 -12.145 1.00 53.06 164 GLY A N 1
ATOM 1333 C CA . GLY A 1 164 ? 39.226 -20.592 -11.317 1.00 53.06 164 GLY A CA 1
ATOM 1334 C C . GLY A 1 164 ? 40.213 -19.434 -11.536 1.00 53.06 164 GLY A C 1
ATOM 1335 O O . GLY A 1 164 ? 41.235 -19.393 -10.849 1.00 53.06 164 GLY A O 1
ATOM 1336 N N . ARG A 1 165 ? 39.950 -18.446 -12.404 1.00 49.75 165 ARG A N 1
ATOM 1337 C CA . ARG A 1 165 ? 40.762 -17.212 -12.406 1.00 49.75 165 ARG A CA 1
ATOM 1338 C C . ARG A 1 165 ? 40.240 -16.246 -11.342 1.00 49.75 165 ARG A C 1
ATOM 1340 O O . ARG A 1 165 ? 39.238 -15.571 -11.559 1.00 49.75 165 ARG A O 1
ATOM 1347 N N . ARG A 1 166 ? 40.951 -16.168 -10.206 1.00 49.28 166 ARG A N 1
ATOM 1348 C CA . ARG A 1 166 ? 40.825 -15.126 -9.162 1.00 49.28 166 ARG A CA 1
ATOM 1349 C C . ARG A 1 166 ? 41.070 -13.733 -9.768 1.00 49.28 166 ARG A C 1
ATOM 1351 O O . ARG A 1 166 ? 42.148 -13.167 -9.635 1.00 49.28 166 ARG A O 1
ATOM 1358 N N . GLY A 1 167 ? 40.100 -13.214 -10.508 1.00 54.53 167 GLY A N 1
ATOM 1359 C CA . GLY A 1 167 ? 40.088 -11.852 -11.030 1.00 54.53 167 GLY A CA 1
ATOM 1360 C C . GLY A 1 167 ? 39.200 -10.970 -10.164 1.00 54.53 167 GLY A C 1
ATOM 1361 O O . GLY A 1 167 ? 38.219 -11.460 -9.614 1.00 54.53 167 GLY A O 1
ATOM 1362 N N . ASN A 1 168 ? 39.537 -9.681 -10.095 1.00 54.22 168 ASN A N 1
ATOM 1363 C CA . ASN A 1 168 ? 38.927 -8.599 -9.303 1.00 54.22 168 ASN A CA 1
ATOM 1364 C C . ASN A 1 168 ? 37.387 -8.455 -9.345 1.00 54.22 168 ASN A C 1
ATOM 1366 O O . ASN A 1 168 ? 36.865 -7.579 -8.674 1.00 54.22 168 ASN A O 1
ATOM 1370 N N . ALA A 1 169 ? 36.650 -9.319 -10.044 1.00 51.34 169 ALA A N 1
ATOM 1371 C CA . ALA A 1 169 ? 35.204 -9.242 -10.222 1.00 51.34 169 ALA A CA 1
ATOM 1372 C C . ALA A 1 169 ? 34.408 -9.249 -8.908 1.00 51.34 169 ALA A C 1
ATOM 1374 O O . ALA A 1 169 ? 33.443 -8.510 -8.815 1.00 51.34 169 ALA A O 1
ATOM 1375 N N . GLU A 1 170 ? 34.807 -10.018 -7.886 1.00 48.81 170 GLU A N 1
ATOM 1376 C CA . GLU A 1 170 ? 34.166 -9.947 -6.556 1.00 48.81 170 GLU A CA 1
ATOM 1377 C C . GLU A 1 170 ? 34.366 -8.581 -5.898 1.00 48.81 170 GLU A C 1
ATOM 1379 O O . GLU A 1 170 ? 33.452 -8.046 -5.280 1.00 48.81 170 GLU A O 1
ATOM 1384 N N . ARG A 1 171 ? 35.561 -8.003 -6.052 1.00 51.03 171 ARG A N 1
ATOM 1385 C CA . ARG A 1 171 ? 35.908 -6.702 -5.479 1.00 51.03 171 ARG A CA 1
ATOM 1386 C C . ARG A 1 171 ? 35.172 -5.577 -6.215 1.00 51.03 171 ARG A C 1
ATOM 1388 O O . ARG A 1 171 ? 34.662 -4.671 -5.569 1.00 51.03 171 ARG A O 1
ATOM 1395 N N . ASP A 1 172 ? 35.052 -5.688 -7.535 1.00 48.78 172 ASP A N 1
ATOM 1396 C CA . ASP A 1 172 ? 34.321 -4.745 -8.383 1.00 48.78 172 ASP A CA 1
ATOM 1397 C C . ASP A 1 172 ? 32.801 -4.839 -8.149 1.00 48.78 172 ASP A C 1
ATOM 1399 O O . ASP A 1 172 ? 32.140 -3.808 -8.070 1.00 48.78 172 ASP A O 1
ATOM 1403 N N . LEU A 1 173 ? 32.255 -6.046 -7.932 1.00 50.53 173 LEU A N 1
ATOM 1404 C CA . LEU A 1 173 ? 30.860 -6.256 -7.509 1.00 50.53 173 LEU A CA 1
ATOM 1405 C C . LEU A 1 173 ? 30.580 -5.629 -6.143 1.00 50.53 173 LEU A C 1
ATOM 1407 O O . LEU A 1 173 ? 29.553 -4.982 -5.968 1.00 50.53 173 LEU A O 1
ATOM 1411 N N . HIS A 1 174 ? 31.504 -5.778 -5.193 1.00 46.38 174 HIS A N 1
ATOM 1412 C CA . HIS A 1 174 ? 31.372 -5.186 -3.864 1.00 46.38 174 HIS A CA 1
ATOM 1413 C C . HIS A 1 174 ? 31.420 -3.648 -3.902 1.00 46.38 174 HIS A C 1
ATOM 1415 O O . HIS A 1 174 ? 30.690 -2.995 -3.167 1.00 46.38 174 HIS A O 1
ATOM 1421 N N . ILE A 1 175 ? 32.228 -3.062 -4.796 1.00 49.09 175 ILE A N 1
ATOM 1422 C CA . ILE A 1 175 ? 32.287 -1.605 -5.023 1.00 49.09 175 ILE A CA 1
ATOM 1423 C C . ILE A 1 175 ? 31.016 -1.085 -5.708 1.00 49.09 175 ILE A C 1
ATOM 1425 O O . ILE A 1 175 ? 30.612 0.045 -5.462 1.00 49.09 175 ILE A O 1
ATOM 1429 N N . PHE A 1 176 ? 30.386 -1.884 -6.569 1.00 46.06 176 PHE A N 1
ATOM 1430 C CA . PHE A 1 176 ? 29.174 -1.473 -7.283 1.00 46.06 176 PHE A CA 1
ATOM 1431 C C . PHE A 1 176 ? 27.900 -1.535 -6.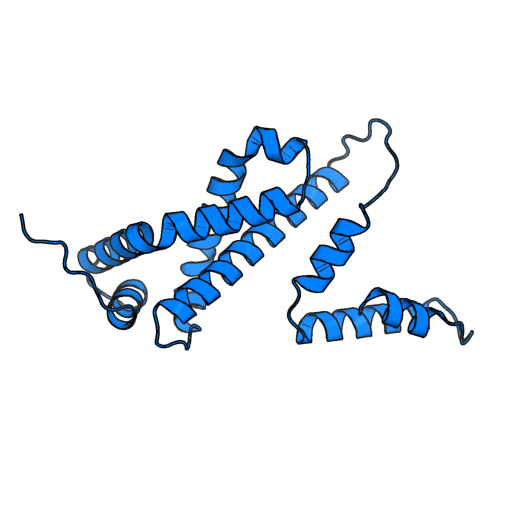421 1.00 46.06 176 PHE A C 1
ATOM 1433 O O . PHE A 1 176 ? 26.904 -0.897 -6.764 1.00 46.06 176 PHE A O 1
ATOM 1440 N N . LEU A 1 177 ? 27.928 -2.322 -5.338 1.00 46.59 177 LEU A N 1
ATOM 1441 C CA . LEU A 1 177 ? 26.783 -2.610 -4.465 1.00 46.59 177 LEU A CA 1
ATOM 1442 C C . LEU A 1 177 ? 26.757 -1.814 -3.146 1.00 46.59 177 LEU A C 1
ATOM 1444 O O . LEU A 1 177 ? 25.740 -1.862 -2.455 1.00 46.59 177 LEU A O 1
ATOM 1448 N N . LEU A 1 178 ? 27.831 -1.087 -2.817 1.00 43.94 178 LEU A N 1
ATOM 1449 C CA . LEU A 1 178 ? 27.905 -0.096 -1.728 1.00 43.94 178 LEU A CA 1
ATOM 1450 C C . LEU A 1 178 ? 27.594 1.319 -2.246 1.00 43.94 178 LEU A C 1
ATOM 1452 O O . LEU A 1 178 ? 27.006 2.105 -1.470 1.00 43.94 178 LEU A O 1
#

Secondary structure (DSSP, 8-state):
-PPP----HHHHHHHHHS---HHHHHHHHHHHHHHHHHHHHHHHHHHHHHT--HHHHHTHHHHHHHHHHHHHHHHHHHHHHHHHH----SHHHHHHHHHHHHHHHHHHHHHHHHHHHHHTT--SS------HHHHHHHHHTS-HHHHHHHHHHHHHHHHHHTTT---THHHHHHHHH-

pLDDT: mean 72.27, std 19.3, range [37.09, 96.44]